Protein AF-A0A4Q7FI34-F1 (afdb_monomer)

pLDDT: mean 89.86, std 8.12, range [55.94, 97.62]

Solvent-accessible surface area (backbone atoms only — not comparable to full-atom values): 4593 Å² total; per-residue (Å²): 74,41,35,33,50,65,92,47,76,46,80,44,58,90,98,53,86,82,87,80,60,89,92,57,56,66,50,81,41,72,90,63,94,65,89,82,84,83,85,87,83,88,84,75,99,72,86,56,77,87,77,59,85,77,90,75,65,97,77,72,79,127

Structure (mmCIF, N/CA/C/O backbone):
data_AF-A0A4Q7FI34-F1
#
_entry.id   AF-A0A4Q7FI34-F1
#
loop_
_atom_site.group_PDB
_atom_site.i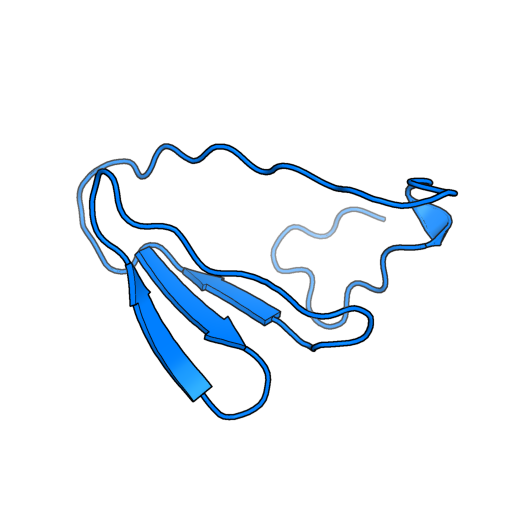d
_atom_site.type_symbol
_atom_site.label_atom_id
_atom_site.label_alt_id
_atom_site.label_comp_id
_atom_site.label_asym_id
_atom_site.label_entity_id
_atom_site.label_seq_id
_atom_site.pdbx_PDB_ins_code
_atom_site.Cartn_x
_atom_site.Cartn_y
_atom_site.Cartn_z
_atom_site.occupancy
_atom_site.B_iso_or_equiv
_atom_site.auth_seq_id
_atom_site.auth_comp_id
_atom_site.auth_asym_id
_atom_site.auth_atom_id
_atom_site.pdbx_PDB_model_num
ATOM 1 N N . ALA A 1 1 ? -7.580 -0.680 7.079 1.00 93.88 1 ALA A N 1
ATOM 2 C CA . ALA A 1 1 ? -7.659 -0.606 5.606 1.00 93.88 1 ALA A CA 1
ATOM 3 C C . ALA A 1 1 ? -7.918 -1.991 5.022 1.00 93.88 1 ALA A C 1
ATOM 5 O O . ALA A 1 1 ? -7.405 -2.965 5.565 1.00 93.88 1 ALA A O 1
ATOM 6 N N . ARG A 1 2 ? -8.685 -2.096 3.933 1.00 96.56 2 ARG A N 1
ATOM 7 C CA . ARG A 1 2 ? -8.729 -3.301 3.094 1.00 96.56 2 ARG A CA 1
ATOM 8 C C . ARG A 1 2 ? -7.777 -3.078 1.924 1.00 96.56 2 ARG A C 1
ATOM 10 O O . ARG A 1 2 ? -7.909 -2.088 1.215 1.00 96.56 2 ARG A O 1
ATOM 17 N N . VAL A 1 3 ? -6.794 -3.955 1.775 1.00 97.00 3 VAL A N 1
ATOM 18 C CA . VAL A 1 3 ? -5.746 -3.852 0.758 1.00 97.00 3 VAL A CA 1
ATOM 19 C C . VAL A 1 3 ? -5.843 -5.059 -0.155 1.00 97.00 3 VAL A C 1
ATOM 21 O O . VAL A 1 3 ? -5.808 -6.199 0.310 1.00 97.00 3 VAL A O 1
ATOM 24 N N . THR A 1 4 ? -5.961 -4.800 -1.447 1.00 97.56 4 THR A N 1
ATOM 25 C CA . THR A 1 4 ? -5.897 -5.816 -2.493 1.00 97.56 4 THR A CA 1
ATOM 26 C C . THR A 1 4 ? -4.532 -5.724 -3.157 1.00 97.56 4 THR A C 1
ATOM 28 O O . THR A 1 4 ? -4.124 -4.633 -3.545 1.00 97.56 4 THR A O 1
ATOM 31 N N . VAL A 1 5 ? -3.829 -6.849 -3.277 1.00 97.31 5 VAL A N 1
ATOM 32 C CA . VAL A 1 5 ? -2.551 -6.977 -3.989 1.00 97.31 5 VAL A CA 1
ATOM 33 C C . VAL A 1 5 ? -2.657 -8.189 -4.906 1.00 97.31 5 VAL A C 1
ATOM 35 O O . VAL A 1 5 ? -2.740 -9.328 -4.441 1.00 97.31 5 VAL A O 1
ATOM 38 N N . ASN A 1 6 ? -2.686 -7.939 -6.211 1.00 95.75 6 ASN A N 1
ATOM 3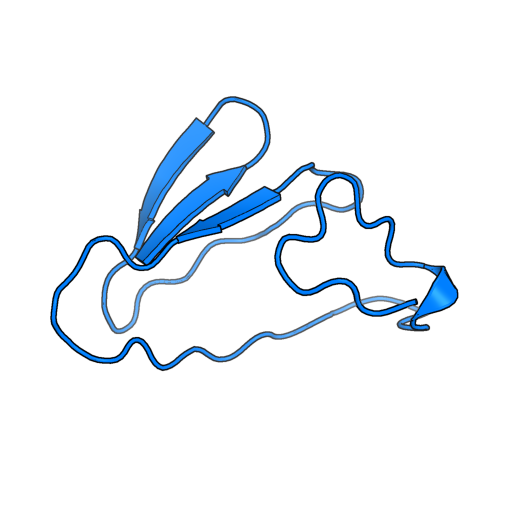9 C CA . ASN A 1 6 ? -3.074 -8.897 -7.239 1.00 95.75 6 ASN A CA 1
ATOM 40 C C . ASN A 1 6 ? -4.421 -9.552 -6.869 1.00 95.75 6 ASN A C 1
ATOM 42 O O . ASN A 1 6 ? -5.426 -8.863 -6.727 1.00 95.75 6 ASN A O 1
ATOM 46 N N . GLU A 1 7 ? -4.442 -10.868 -6.660 1.00 96.06 7 GLU A N 1
ATOM 47 C CA . GLU A 1 7 ? -5.649 -11.623 -6.295 1.00 96.06 7 GLU A CA 1
ATOM 48 C C . GLU A 1 7 ? -5.861 -11.736 -4.774 1.00 96.06 7 GLU A C 1
ATOM 50 O O . GLU A 1 7 ? -6.876 -12.259 -4.315 1.00 96.06 7 GLU A O 1
ATOM 55 N N . THR A 1 8 ? -4.905 -11.266 -3.967 1.00 96.38 8 THR A N 1
ATOM 56 C CA . THR A 1 8 ? -4.958 -11.402 -2.508 1.00 96.38 8 THR A CA 1
ATOM 57 C C . THR A 1 8 ? -5.604 -10.180 -1.876 1.00 96.38 8 THR A C 1
ATOM 59 O O . THR A 1 8 ? -5.145 -9.057 -2.066 1.00 96.38 8 THR A O 1
ATOM 62 N N . VAL A 1 9 ? -6.625 -10.407 -1.049 1.00 97.62 9 VAL A N 1
ATOM 63 C CA . VAL A 1 9 ? -7.272 -9.366 -0.244 1.00 97.62 9 VAL A CA 1
ATOM 64 C C . VAL A 1 9 ? -6.902 -9.560 1.223 1.00 97.62 9 VAL A C 1
ATOM 66 O O . VAL A 1 9 ? -7.091 -10.643 1.778 1.00 97.62 9 VAL A O 1
ATOM 69 N N . LYS A 1 10 ? -6.397 -8.506 1.868 1.00 96.62 10 LYS A N 1
ATOM 70 C CA . LYS A 1 10 ? -6.008 -8.506 3.283 1.00 96.62 10 LYS A CA 1
ATOM 71 C C . LYS A 1 10 ? -6.549 -7.273 4.005 1.00 96.62 10 LYS A C 1
ATOM 73 O O . LYS A 1 10 ? -6.542 -6.169 3.468 1.00 96.62 10 LYS A O 1
ATOM 78 N N . THR A 1 11 ? -6.969 -7.445 5.255 1.00 95.81 11 THR A N 1
ATOM 79 C CA . THR A 1 11 ? -7.235 -6.321 6.164 1.00 95.81 11 THR A CA 1
ATOM 80 C C . THR A 1 11 ? -5.961 -5.976 6.930 1.00 95.81 11 THR A C 1
ATOM 82 O O . THR A 1 11 ? -5.327 -6.865 7.494 1.00 95.81 11 THR A O 1
ATOM 85 N N . VAL A 1 12 ? -5.596 -4.695 6.933 1.00 94.75 12 VAL A N 1
ATOM 86 C CA . VAL A 1 12 ? -4.448 -4.127 7.654 1.00 94.75 12 VAL A CA 1
ATOM 87 C C . VAL A 1 12 ? -4.976 -3.155 8.708 1.00 94.75 12 VAL A C 1
ATOM 89 O O . VAL A 1 12 ? -5.777 -2.268 8.387 1.00 94.75 12 VAL A O 1
ATOM 92 N N . HIS A 1 13 ? -4.560 -3.337 9.953 1.00 92.25 13 HIS A N 1
ATOM 93 C CA . HIS A 1 13 ? -4.936 -2.526 11.108 1.00 92.25 13 HIS A CA 1
ATOM 94 C C . HIS A 1 13 ? -3.819 -1.546 11.489 1.00 92.25 13 HIS A C 1
ATOM 96 O O . HIS A 1 13 ? -2.775 -1.473 10.844 1.00 92.25 13 HIS A O 1
ATOM 102 N N . GLU A 1 14 ? -4.059 -0.756 12.533 1.00 90.25 14 GLU A N 1
ATOM 103 C CA . GLU A 1 14 ? -3.049 0.128 13.110 1.00 90.25 14 GLU A CA 1
ATOM 104 C C . GLU A 1 14 ? -1.788 -0.658 13.511 1.00 90.25 14 GLU A C 1
ATOM 106 O O . GLU A 1 14 ? -1.883 -1.775 14.019 1.00 90.25 14 GLU A O 1
ATOM 111 N N . ASN A 1 15 ? -0.609 -0.071 13.277 1.00 89.44 15 ASN A N 1
ATOM 112 C CA . ASN A 1 15 ? 0.712 -0.691 13.460 1.00 89.44 15 ASN A CA 1
ATOM 113 C C . ASN A 1 15 ? 0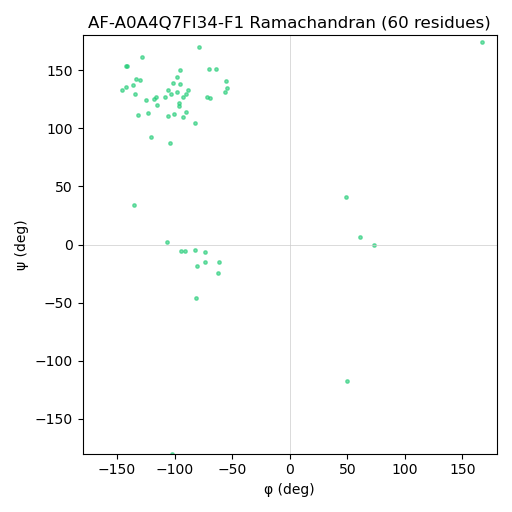.989 -1.944 12.609 1.00 89.44 15 ASN A C 1
ATOM 115 O O . ASN A 1 15 ? 2.043 -2.563 12.763 1.00 89.44 15 ASN A O 1
ATOM 119 N N . GLU A 1 16 ? 0.102 -2.309 11.682 1.00 94.75 16 GLU A N 1
ATOM 120 C CA . GLU A 1 16 ? 0.378 -3.330 10.678 1.00 94.75 16 GLU A CA 1
ATOM 121 C C . GLU A 1 16 ? 0.855 -2.692 9.373 1.00 94.75 16 GLU A C 1
ATOM 123 O O . GLU A 1 16 ? 0.468 -1.583 9.002 1.00 94.75 16 GLU A O 1
ATOM 128 N N . SER A 1 17 ? 1.683 -3.429 8.643 1.00 95.31 17 SER A N 1
ATOM 129 C CA . SER A 1 17 ? 2.155 -3.033 7.324 1.00 95.31 17 SER A CA 1
ATOM 130 C C . SER A 1 17 ? 1.930 -4.146 6.310 1.00 95.31 17 SER A C 1
ATOM 132 O O . SER A 1 17 ? 1.706 -5.320 6.635 1.00 95.31 17 SER A O 1
ATOM 134 N N . ILE A 1 18 ? 1.967 -3.756 5.044 1.00 95.81 18 ILE A N 1
ATOM 135 C CA . ILE A 1 18 ? 1.943 -4.671 3.916 1.00 95.81 18 IL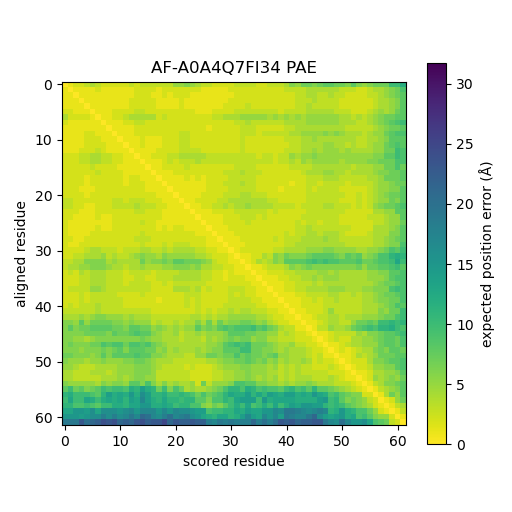E A CA 1
ATOM 136 C C . ILE A 1 18 ? 2.987 -4.215 2.907 1.00 95.81 18 ILE A C 1
ATOM 138 O O . ILE A 1 18 ? 3.142 -3.024 2.654 1.00 95.81 18 ILE A O 1
ATOM 142 N N . TYR A 1 19 ? 3.723 -5.177 2.361 1.00 95.50 19 TYR A N 1
ATOM 143 C CA . TYR A 1 19 ? 4.671 -4.929 1.288 1.00 95.50 19 TYR A CA 1
ATOM 144 C C . TYR A 1 19 ? 3.959 -5.055 -0.057 1.00 95.50 19 TYR A C 1
ATOM 146 O O . TYR A 1 19 ? 3.242 -6.032 -0.283 1.00 95.50 19 TYR A O 1
ATOM 154 N N . ILE A 1 20 ? 4.177 -4.082 -0.939 1.00 95.00 20 ILE A N 1
ATOM 155 C CA . ILE A 1 20 ? 3.679 -4.093 -2.313 1.00 95.00 20 ILE A CA 1
ATOM 156 C C . ILE A 1 20 ? 4.866 -4.395 -3.235 1.00 95.00 20 ILE A C 1
ATOM 158 O O . ILE A 1 20 ? 5.770 -3.566 -3.345 1.00 95.00 20 ILE A O 1
ATOM 162 N N . PRO A 1 21 ? 4.917 -5.581 -3.865 1.00 93.44 21 PRO A N 1
ATOM 163 C CA . PRO A 1 21 ? 5.977 -5.907 -4.810 1.00 93.44 21 PRO A CA 1
ATOM 164 C C . PRO A 1 21 ? 5.941 -5.005 -6.047 1.00 93.44 21 PRO A C 1
ATOM 166 O O . PRO A 1 21 ? 4.871 -4.579 -6.485 1.00 93.44 21 PRO A O 1
ATOM 169 N N . ILE A 1 22 ? 7.106 -4.784 -6.658 1.00 91.12 22 ILE A N 1
ATOM 170 C CA . ILE A 1 22 ? 7.202 -4.084 -7.944 1.00 91.12 22 ILE A CA 1
ATOM 171 C C . ILE A 1 22 ? 6.307 -4.751 -9.000 1.00 91.12 22 ILE A C 1
ATOM 173 O O . ILE A 1 22 ? 6.266 -5.978 -9.113 1.00 91.12 22 ILE A O 1
ATOM 177 N N . GLY A 1 23 ? 5.566 -3.934 -9.750 1.00 91.06 23 GLY A N 1
ATOM 178 C CA . GLY A 1 23 ? 4.636 -4.392 -10.784 1.00 91.06 23 GLY A CA 1
ATOM 179 C C . GLY A 1 23 ? 3.348 -5.041 -10.263 1.00 91.06 23 GLY A C 1
ATOM 180 O O . GLY A 1 23 ? 2.512 -5.436 -11.073 1.00 91.06 23 GLY A O 1
ATOM 181 N N . ALA A 1 24 ? 3.155 -5.160 -8.944 1.00 95.25 24 ALA A N 1
ATOM 182 C CA . ALA A 1 24 ? 1.910 -5.684 -8.398 1.00 95.25 24 ALA A CA 1
ATOM 183 C C . ALA A 1 24 ? 0.775 -4.670 -8.575 1.00 95.25 24 ALA A C 1
ATOM 185 O O . ALA A 1 24 ? 0.859 -3.523 -8.122 1.00 95.25 24 ALA A O 1
ATOM 186 N N . VAL A 1 25 ? -0.326 -5.124 -9.174 1.00 95.81 25 VAL A N 1
ATOM 187 C CA . VAL A 1 25 ? -1.567 -4.350 -9.193 1.00 95.81 25 VAL A CA 1
ATOM 188 C C . VAL A 1 25 ? -2.106 -4.325 -7.776 1.00 95.81 25 VAL A C 1
ATOM 190 O O . VAL A 1 25 ? -2.278 -5.374 -7.156 1.00 95.81 25 VAL A O 1
ATOM 193 N N . HIS A 1 26 ? -2.367 -3.143 -7.239 1.00 95.44 26 HIS A N 1
ATOM 194 C CA . HIS A 1 26 ? -2.833 -3.018 -5.869 1.00 95.44 26 HIS A CA 1
ATOM 195 C C . HIS A 1 26 ? -3.874 -1.913 -5.726 1.00 95.44 26 HIS A C 1
ATOM 197 O O . HIS A 1 26 ? -3.911 -0.961 -6.502 1.00 95.44 26 HIS A O 1
ATOM 203 N N . ARG A 1 27 ? -4.743 -2.058 -4.724 1.00 94.50 27 ARG A N 1
ATOM 204 C CA . ARG A 1 27 ? -5.754 -1.062 -4.362 1.00 94.50 27 ARG A CA 1
ATOM 205 C C . ARG A 1 27 ? -5.909 -1.010 -2.855 1.00 94.50 27 ARG A C 1
ATOM 207 O O . ARG A 1 27 ? -5.992 -2.045 -2.194 1.00 94.50 27 ARG A O 1
ATOM 214 N N . LEU A 1 28 ? -5.976 0.204 -2.329 1.00 93.88 28 LEU A N 1
ATOM 215 C CA . LEU A 1 28 ? -6.284 0.464 -0.933 1.00 93.88 28 LEU A CA 1
ATOM 216 C C . LEU A 1 28 ? -7.710 1.001 -0.821 1.00 93.88 28 LEU A C 1
ATOM 218 O O . LEU A 1 28 ? -8.099 1.915 -1.542 1.00 93.88 28 LEU A O 1
ATOM 222 N N . GLU A 1 29 ? -8.475 0.454 0.111 1.00 93.88 29 GLU A N 1
ATOM 223 C CA . GLU A 1 29 ? -9.837 0.872 0.398 1.00 93.88 29 GLU A CA 1
ATOM 224 C C . GLU A 1 29 ? -10.008 1.114 1.903 1.00 93.88 29 GLU A C 1
ATOM 226 O O . GLU A 1 29 ? -9.500 0.362 2.748 1.00 93.88 29 GLU A O 1
ATOM 231 N N . ASN A 1 30 ? -10.777 2.146 2.253 1.00 94.31 30 ASN A N 1
ATOM 232 C CA . ASN A 1 30 ? -11.261 2.359 3.610 1.00 94.31 30 ASN A CA 1
ATOM 233 C C . ASN A 1 30 ? -12.751 1.976 3.717 1.00 94.31 30 ASN A C 1
ATOM 235 O O . ASN A 1 30 ? -13.605 2.847 3.577 1.00 94.31 30 ASN A O 1
ATOM 239 N N . PRO A 1 31 ? -13.093 0.700 3.987 1.00 93.50 31 PRO A N 1
ATOM 240 C CA . PRO A 1 31 ? -14.488 0.288 4.172 1.00 93.50 31 PRO A CA 1
ATOM 241 C C . PRO A 1 31 ? -15.076 0.742 5.522 1.00 93.50 31 PRO A C 1
ATOM 243 O O . PRO A 1 31 ? -16.255 0.518 5.799 1.00 93.50 31 PRO A O 1
ATOM 246 N N . GLY A 1 32 ? -14.249 1.315 6.404 1.00 89.75 32 GLY A N 1
ATOM 247 C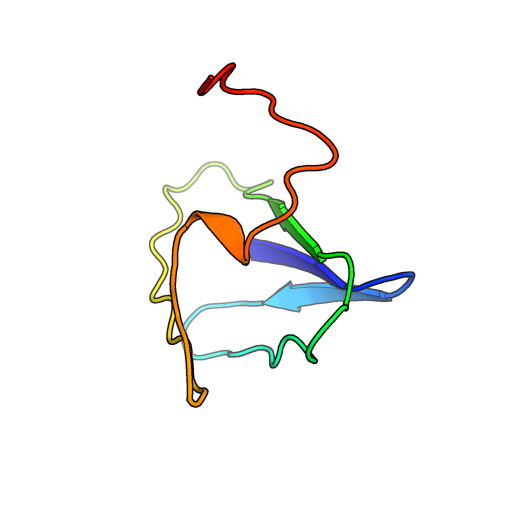 CA . GLY A 1 32 ? -14.659 1.795 7.716 1.00 89.75 32 GLY A CA 1
ATOM 248 C C . GLY A 1 32 ? -15.354 3.155 7.661 1.00 89.75 32 GLY A C 1
ATOM 249 O O . GLY A 1 32 ? -15.356 3.851 6.653 1.00 89.75 32 GLY A O 1
ATOM 250 N N . LYS A 1 33 ? -15.933 3.554 8.797 1.00 90.44 33 LYS A N 1
ATOM 251 C CA . LYS A 1 33 ? -16.549 4.884 8.976 1.00 90.44 33 LYS A CA 1
ATOM 252 C C . LYS A 1 33 ? -15.607 5.913 9.604 1.00 90.44 33 LYS A C 1
ATOM 254 O O . LYS A 1 33 ? -15.985 7.068 9.761 1.00 90.44 33 LYS A O 1
ATOM 259 N N . ILE A 1 34 ? -14.420 5.477 10.015 1.00 91.06 34 ILE A N 1
ATOM 260 C CA . ILE A 1 34 ? -13.395 6.316 10.635 1.00 91.06 34 ILE A CA 1
ATOM 261 C C . ILE A 1 34 ? -12.399 6.713 9.546 1.00 91.06 34 ILE A C 1
ATOM 263 O O . ILE A 1 34 ? -12.134 5.924 8.634 1.00 91.06 34 ILE A O 1
ATOM 267 N N . LEU A 1 35 ? -11.874 7.937 9.633 1.00 91.44 35 LEU A N 1
ATOM 268 C CA . LEU A 1 35 ? -10.821 8.409 8.741 1.00 91.44 35 LEU A CA 1
ATOM 269 C C . LEU A 1 35 ? -9.617 7.462 8.819 1.00 91.44 35 LEU A C 1
ATOM 271 O O . LEU A 1 35 ? -9.169 7.107 9.906 1.00 91.44 35 LEU A O 1
ATOM 275 N N . LEU A 1 36 ? -9.123 7.047 7.657 1.00 90.31 36 LEU A N 1
ATOM 276 C CA . LEU A 1 36 ? -7.924 6.231 7.550 1.00 90.31 36 LEU A CA 1
ATOM 277 C C . LEU A 1 36 ? -6.738 7.147 7.264 1.00 90.31 36 LEU A C 1
ATOM 279 O O . LEU A 1 36 ? -6.704 7.798 6.222 1.00 90.31 36 LEU A O 1
ATOM 283 N N . GLU A 1 37 ? -5.769 7.153 8.168 1.00 91.25 37 GLU A N 1
ATOM 284 C CA . GLU A 1 37 ? -4.466 7.778 7.962 1.00 91.25 37 GLU A CA 1
ATOM 285 C C . GLU A 1 37 ? -3.445 6.691 7.621 1.00 91.25 37 GLU A C 1
ATOM 287 O O . GLU A 1 37 ? -3.478 5.593 8.181 1.00 91.25 37 GLU A O 1
ATOM 292 N N . LEU A 1 38 ? -2.562 6.973 6.666 1.00 91.31 38 LEU A N 1
ATOM 293 C CA . LEU A 1 38 ? -1.576 6.017 6.179 1.00 91.31 38 LEU A CA 1
ATOM 294 C C . LEU A 1 38 ? -0.245 6.700 5.903 1.00 91.31 38 LEU A C 1
ATOM 296 O O . LEU A 1 38 ? -0.192 7.888 5.587 1.00 91.31 38 LEU A O 1
ATOM 300 N N . ILE A 1 39 ? 0.820 5.910 5.996 1.00 92.75 39 ILE A N 1
ATOM 301 C CA . ILE A 1 39 ? 2.161 6.298 5.579 1.00 92.75 39 ILE A CA 1
ATOM 302 C C . ILE A 1 39 ? 2.537 5.383 4.422 1.00 92.75 39 ILE A C 1
ATOM 304 O O . ILE A 1 39 ? 2.575 4.162 4.578 1.00 92.75 39 ILE A O 1
ATOM 308 N N . GLU A 1 40 ? 2.813 5.978 3.269 1.00 92.19 40 GLU A N 1
ATOM 309 C CA . GLU A 1 40 ? 3.376 5.274 2.125 1.00 92.19 40 GLU A CA 1
ATOM 310 C C . GLU A 1 40 ? 4.888 5.493 2.100 1.00 92.19 40 GLU A C 1
ATOM 312 O O . GLU A 1 40 ? 5.369 6.619 2.232 1.00 92.19 40 GLU A O 1
ATOM 317 N N . VAL A 1 41 ? 5.642 4.407 1.944 1.00 93.31 41 VAL A N 1
ATOM 318 C CA . VAL A 1 41 ? 7.095 4.456 1.786 1.00 93.31 41 VAL A CA 1
ATOM 319 C C . VAL A 1 41 ? 7.446 3.757 0.487 1.00 93.31 41 VAL A C 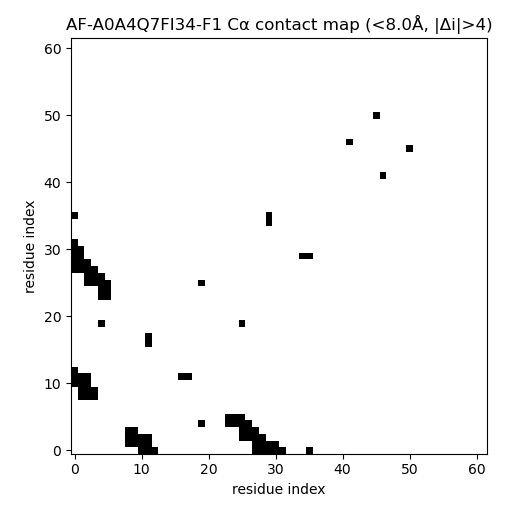1
ATOM 321 O O . VAL A 1 41 ? 7.282 2.544 0.363 1.00 93.31 41 VAL A O 1
ATOM 324 N N . GLN A 1 42 ? 7.952 4.525 -0.471 1.00 91.50 42 GLN A N 1
ATOM 325 C CA . GLN A 1 42 ? 8.446 3.999 -1.733 1.00 91.50 42 GLN A CA 1
ATOM 326 C C . GLN A 1 42 ? 9.960 3.790 -1.647 1.00 91.50 42 GLN A C 1
ATOM 328 O O . GLN A 1 42 ? 10.689 4.608 -1.085 1.00 91.50 42 GLN A O 1
ATOM 333 N N . THR A 1 43 ? 10.439 2.671 -2.187 1.00 88.88 43 THR A N 1
ATOM 334 C CA . THR A 1 43 ? 11.866 2.3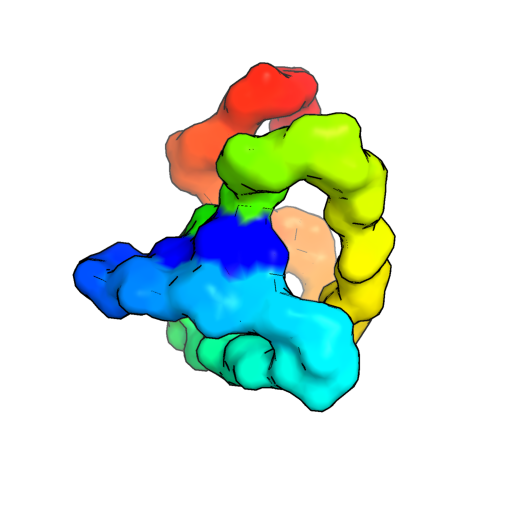25 -2.186 1.00 88.88 43 THR A CA 1
ATOM 335 C C . THR A 1 43 ? 12.265 1.838 -3.570 1.00 88.88 43 THR A C 1
ATOM 337 O O . THR A 1 43 ? 11.601 0.979 -4.142 1.00 88.88 43 THR A O 1
ATOM 340 N N . GLY A 1 44 ? 13.336 2.400 -4.124 1.00 87.88 44 GLY A N 1
ATOM 341 C CA . GLY A 1 44 ? 13.768 2.105 -5.484 1.00 87.88 44 GLY A CA 1
ATOM 342 C C . GLY A 1 44 ? 14.815 3.097 -5.974 1.00 87.88 44 GLY A C 1
ATOM 343 O O . GLY A 1 44 ? 15.141 4.066 -5.290 1.00 87.88 44 GLY A O 1
ATOM 344 N N . SER A 1 45 ? 15.361 2.841 -7.161 1.00 89.56 45 SER A N 1
ATOM 345 C CA . SER A 1 45 ? 16.316 3.741 -7.821 1.00 89.56 45 SER A CA 1
ATOM 346 C C . SER A 1 45 ? 15.645 4.915 -8.538 1.00 89.56 45 SER A C 1
ATOM 348 O O . SER A 1 45 ? 16.316 5.895 -8.850 1.00 89.56 45 SER A O 1
ATOM 350 N N . TYR 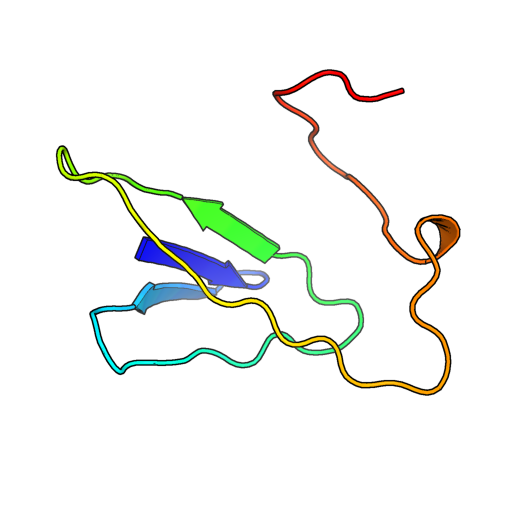A 1 46 ? 14.347 4.807 -8.821 1.00 87.81 46 TYR A N 1
ATOM 351 C CA . TYR A 1 46 ? 13.548 5.808 -9.514 1.00 87.81 46 TYR A CA 1
ATOM 352 C C . TYR A 1 46 ? 12.133 5.800 -8.938 1.00 87.81 46 TYR A C 1
ATOM 354 O O . TYR A 1 46 ? 11.591 4.722 -8.728 1.00 87.81 46 TYR A O 1
ATOM 362 N N . LEU A 1 47 ? 11.589 6.981 -8.638 1.00 88.31 47 LEU A N 1
ATOM 363 C CA . LEU A 1 47 ? 10.290 7.180 -7.976 1.00 88.31 47 LEU A CA 1
ATOM 364 C C . LEU A 1 47 ? 9.488 8.288 -8.688 1.00 88.31 47 LEU A C 1
ATOM 366 O O . LEU A 1 47 ? 8.850 9.122 -8.049 1.00 88.31 47 LEU A O 1
ATOM 370 N N . GLY A 1 48 ? 9.637 8.386 -10.011 1.00 87.81 48 GLY A N 1
ATOM 371 C CA . GLY A 1 48 ? 8.919 9.371 -10.816 1.00 87.81 48 GLY A CA 1
ATOM 372 C C . GLY A 1 48 ? 7.429 9.045 -10.914 1.00 87.81 48 GLY A C 1
ATOM 373 O O . GLY A 1 48 ? 7.030 7.885 -10.880 1.00 87.81 48 GLY A O 1
ATOM 374 N N . GLU A 1 49 ? 6.595 10.074 -11.063 1.00 86.19 49 GLU A N 1
ATOM 375 C CA . GLU A 1 49 ? 5.146 9.915 -11.283 1.00 86.19 49 GLU A CA 1
ATOM 376 C C . GLU A 1 49 ? 4.818 9.180 -12.592 1.00 86.19 49 GLU A C 1
ATOM 378 O O . GLU A 1 49 ? 3.754 8.577 -12.720 1.00 86.19 49 GLU A O 1
ATOM 383 N N . ASP A 1 50 ? 5.730 9.221 -13.562 1.00 87.88 50 ASP A N 1
ATOM 384 C CA . ASP A 1 50 ? 5.660 8.503 -14.834 1.00 87.88 50 ASP A CA 1
ATOM 385 C C . ASP A 1 50 ? 5.926 6.994 -14.704 1.00 87.88 50 ASP A C 1
ATOM 387 O O . ASP A 1 50 ? 5.574 6.240 -15.609 1.00 87.88 50 ASP A O 1
ATOM 391 N N . ASP A 1 51 ? 6.478 6.539 -13.575 1.00 84.50 51 ASP A N 1
ATOM 392 C CA . ASP A 1 51 ? 6.620 5.114 -13.239 1.00 84.50 51 ASP A CA 1
ATOM 393 C C . ASP A 1 51 ? 5.329 4.519 -12.637 1.00 84.50 51 ASP A C 1
ATOM 395 O O . ASP A 1 51 ? 5.225 3.317 -12.387 1.00 84.50 51 ASP A O 1
ATOM 399 N N . ILE A 1 52 ? 4.305 5.349 -12.409 1.00 86.69 52 ILE A N 1
ATOM 400 C CA . ILE A 1 52 ? 3.036 4.932 -11.811 1.00 86.69 52 ILE A CA 1
ATOM 401 C C . ILE A 1 52 ? 1.983 4.742 -12.902 1.00 86.69 52 ILE A C 1
ATOM 403 O O . ILE A 1 52 ? 1.475 5.694 -13.496 1.00 86.69 52 ILE A O 1
ATOM 407 N N . ILE A 1 53 ? 1.568 3.491 -13.107 1.00 88.50 53 ILE A N 1
ATOM 408 C CA . ILE A 1 53 ? 0.454 3.156 -13.999 1.00 88.50 53 ILE A CA 1
ATOM 409 C C . ILE A 1 53 ? -0.852 3.152 -13.201 1.00 88.50 53 ILE A C 1
ATOM 411 O O . ILE A 1 53 ? -1.075 2.298 -12.342 1.00 88.50 53 ILE A O 1
ATOM 415 N N . ARG A 1 54 ? -1.750 4.088 -13.519 1.00 88.38 54 ARG A N 1
ATOM 416 C CA . ARG A 1 54 ? -3.095 4.170 -12.932 1.00 88.38 54 ARG A CA 1
ATOM 417 C C . ARG A 1 54 ? -4.079 3.406 -13.818 1.00 88.38 54 ARG A C 1
ATOM 419 O O . ARG A 1 54 ? -4.358 3.822 -14.936 1.00 88.38 54 ARG A O 1
ATOM 426 N N . ILE A 1 55 ? -4.562 2.264 -13.333 1.00 87.31 55 ILE A N 1
ATOM 427 C CA . ILE A 1 55 ? -5.469 1.380 -14.091 1.00 87.31 55 ILE A CA 1
ATOM 428 C C . ILE A 1 55 ? -6.912 1.881 -14.003 1.00 87.31 55 ILE A C 1
ATOM 430 O O . ILE A 1 55 ? -7.615 1.971 -15.005 1.00 87.31 55 ILE A O 1
ATOM 434 N N . GLU A 1 56 ? -7.329 2.224 -12.789 1.00 81.94 56 GLU A N 1
ATOM 435 C CA . GLU A 1 56 ? -8.599 2.869 -12.491 1.00 81.94 56 GLU A CA 1
ATOM 436 C C . GLU A 1 56 ? -8.280 4.137 -11.708 1.00 81.94 56 GLU A C 1
ATOM 438 O O . GLU A 1 56 ? -7.593 4.080 -10.685 1.00 81.94 56 GLU A O 1
ATOM 443 N N . ASP A 1 57 ? -8.755 5.279 -12.195 1.00 70.94 57 ASP A N 1
ATOM 444 C CA . ASP A 1 57 ? -8.639 6.538 -11.472 1.00 70.94 57 ASP A CA 1
ATOM 445 C C . ASP A 1 57 ? -10.019 7.124 -11.206 1.00 70.94 57 ASP A C 1
ATOM 447 O O . ASP A 1 57 ? -10.576 7.890 -11.995 1.00 70.94 57 ASP A O 1
ATOM 451 N N . ASP A 1 58 ? -10.548 6.775 -10.037 1.00 72.50 58 ASP A N 1
ATOM 452 C CA . ASP A 1 58 ? -11.819 7.291 -9.531 1.00 72.50 58 ASP A CA 1
ATOM 453 C C . ASP A 1 58 ? -11.793 8.821 -9.329 1.00 72.50 58 ASP A C 1
ATOM 455 O O . ASP A 1 58 ? -12.843 9.446 -9.179 1.00 72.50 58 ASP A O 1
ATOM 459 N N . TYR A 1 59 ? -10.603 9.437 -9.329 1.00 72.81 59 TYR A N 1
ATOM 460 C CA . TYR A 1 59 ? -10.396 10.856 -9.045 1.00 72.81 59 TYR A CA 1
ATOM 461 C C . TYR A 1 59 ? -10.053 11.703 -10.280 1.00 72.81 59 TYR A C 1
ATOM 463 O O . TYR A 1 59 ? -9.849 12.906 -10.126 1.00 72.81 59 TYR A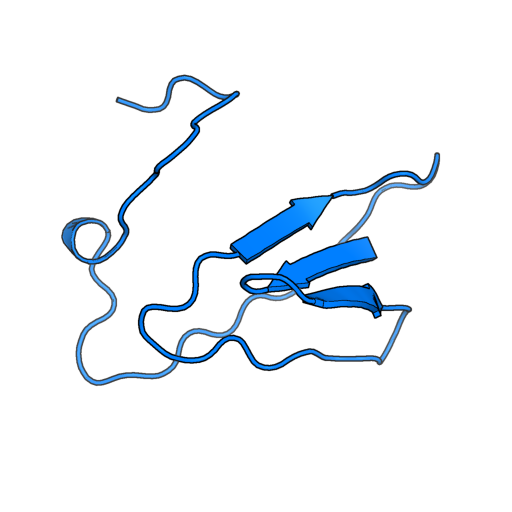 O 1
ATOM 471 N N . GLN A 1 60 ? -10.021 11.113 -11.484 1.00 69.19 60 GLN A N 1
ATOM 472 C CA . GLN A 1 60 ? -9.810 11.812 -12.767 1.00 69.19 60 GLN A CA 1
ATOM 473 C C . GLN A 1 60 ? -8.605 12.774 -12.782 1.00 69.19 60 GLN A C 1
ATOM 475 O O . GLN A 1 60 ? -8.676 13.889 -13.305 1.00 69.19 60 GLN A O 1
ATOM 480 N N . ARG A 1 61 ? -7.490 12.367 -12.186 1.00 67.00 61 ARG A N 1
ATOM 481 C CA . ARG A 1 61 ? -6.229 13.100 -12.221 1.00 67.00 61 ARG A CA 1
ATOM 482 C C . ARG A 1 61 ? -5.549 12.753 -13.545 1.00 67.00 61 ARG A C 1
ATOM 484 O O . ARG A 1 61 ? -5.085 11.635 -13.735 1.00 67.00 61 ARG A O 1
ATOM 491 N N . THR A 1 62 ? -5.607 13.713 -14.468 1.00 55.94 62 THR A N 1
ATOM 492 C CA . THR A 1 62 ? -5.043 13.665 -15.831 1.00 55.94 62 THR A CA 1
ATOM 493 C C . THR A 1 62 ? -3.616 13.159 -15.889 1.00 55.94 62 THR A C 1
ATOM 495 O O . THR A 1 62 ? -2.826 13.610 -15.027 1.00 55.94 62 THR A O 1
#

Foldseek 3Di:
DWKDWANDIDDADPPGDDDHDPPTDMDDDDPDPDDDDDDDDDDDPDDDPVSDDDPDDPPPPD

Radius of gyration: 12.83 Å; Cα contacts (8 Å, |Δi|>4): 45; chains: 1; bounding box: 33×25×29 Å

Secondary structure (DSSP, 8-state):
-EEEETTEEEE--TT------TT--EEEE--SSSPPP------SS---GGG---S--TT---

Mean predicted aligned error: 4.41 Å

Sequence (62 aa):
ARVTVNETVKTVHENESIYIPIGAVHRLENPGKILLELIEVQTGSYLGEDDIIRIEDDYQRT